Protein AF-A0A822E9H2-F1 (afdb_monomer)

Sequence (103 aa):
ICDKYGTDALRLFLITSPVVHGESLKFDEKGVQNILKDVFLPWYNALCLLIQSCDQLKIDKKINFIYDEKGLYSSMSLNINVMDTWIVSYTQTLIDFVKQEMD

Mean predicted aligned error: 5.86 Å

Foldseek 3Di:
DCVVQNPVLVVVLCVPDCVVVVDDDDDDVVSSVVSCVVPVVVVVVVVVVVVVVQVVCCVPVVDRDDDDPVVVVVCVVPDDDPVVVVVVVVVVVVVVVVVVVVD

Nearest PDB structures (foldseek):
  6t3z-assembly1_A  TM=4.654E-01  e=7.267E+00  human gammaherpesvirus 4

Radius of gyration: 19.29 Å; Cα contacts (8 Å, |Δi|>4): 44; chains: 1; bounding box: 49×22×50 Å

pLDDT: mean 90.05, std 9.6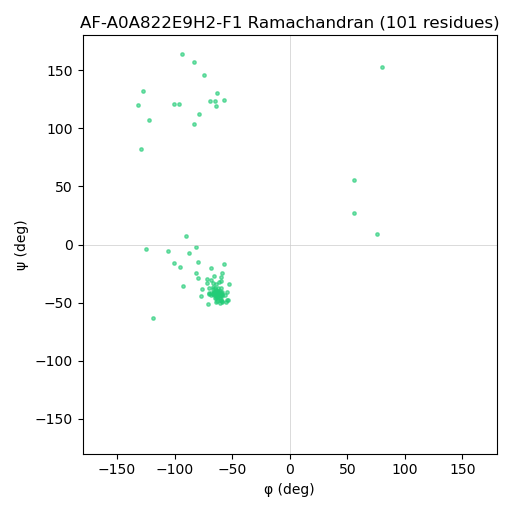, range [58.0, 97.75]

Secondary structure (DSSP, 8-state):
-HHHH-HHHHHHHHHTSGGGGTPPP---HHHHHHHIIIIIHHHHHHHHHHHHHHHHHHHHH-------HHHHHHHTTS---HHHHHHHHHHHHHHHHHHHHH-
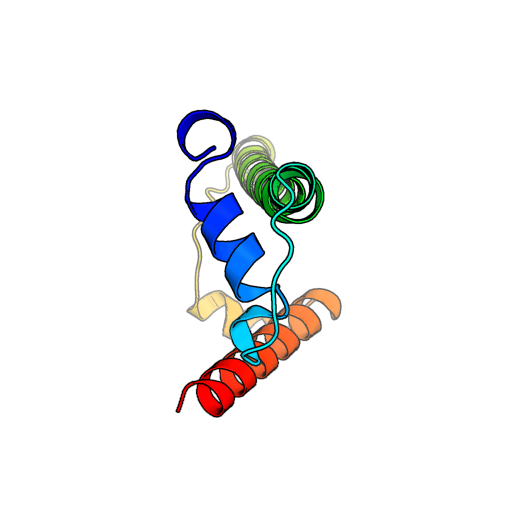
Structure (mmCIF, N/CA/C/O backbone):
data_AF-A0A822E9H2-F1
#
_entry.id   AF-A0A822E9H2-F1
#
loop_
_atom_site.group_PDB
_atom_site.id
_atom_site.type_symbol
_atom_site.label_atom_id
_atom_site.label_alt_id
_atom_site.label_comp_id
_atom_site.label_asym_id
_atom_site.label_entity_id
_atom_site.label_seq_id
_atom_site.pdbx_PDB_ins_code
_atom_site.Cartn_x
_atom_site.Cartn_y
_atom_site.Cartn_z
_atom_site.occupancy
_atom_site.B_iso_or_equiv
_atom_site.auth_seq_id
_atom_site.auth_comp_id
_atom_site.auth_asym_id
_atom_site.auth_atom_id
_atom_site.pdbx_PDB_model_num
ATOM 1 N N . ILE A 1 1 ? -23.913 -3.154 2.109 1.00 85.12 1 ILE A N 1
ATOM 2 C CA . ILE A 1 1 ? -22.537 -2.656 2.381 1.00 85.12 1 ILE A CA 1
ATOM 3 C C . ILE A 1 1 ? -21.530 -3.395 1.508 1.00 85.12 1 ILE A C 1
ATOM 5 O O . ILE A 1 1 ? -20.896 -2.737 0.695 1.00 85.12 1 ILE A O 1
ATOM 9 N N . CYS A 1 2 ? -21.453 -4.730 1.587 1.00 90.12 2 CYS A N 1
ATOM 10 C CA . CYS A 1 2 ? -20.561 -5.538 0.741 1.00 90.12 2 CYS A CA 1
ATOM 11 C C . CYS A 1 2 ? -20.750 -5.283 -0.762 1.00 90.12 2 CYS A C 1
ATOM 13 O O . CYS A 1 2 ? -19.776 -4.984 -1.436 1.00 90.12 2 CYS A O 1
ATOM 15 N N . ASP A 1 3 ? -21.986 -5.279 -1.267 1.00 92.94 3 ASP A N 1
ATOM 16 C CA . ASP A 1 3 ? -22.232 -5.048 -2.704 1.00 92.94 3 ASP A CA 1
ATOM 17 C C . ASP A 1 3 ? -21.902 -3.618 -3.160 1.00 92.94 3 ASP A C 1
ATOM 19 O O . ASP A 1 3 ? -21.700 -3.364 -4.341 1.00 92.94 3 ASP A O 1
ATOM 23 N N . LYS A 1 4 ? -21.853 -2.665 -2.221 1.00 92.62 4 LYS A N 1
ATOM 24 C CA . LYS A 1 4 ? -21.654 -1.237 -2.506 1.00 92.62 4 LYS A CA 1
ATOM 25 C C . LYS A 1 4 ? -20.184 -0.824 -2.448 1.00 92.62 4 LYS A C 1
ATOM 27 O O . LYS A 1 4 ? -19.770 0.043 -3.209 1.00 92.62 4 LYS A O 1
ATOM 32 N N . TYR A 1 5 ? -19.418 -1.413 -1.531 1.00 91.12 5 TYR A N 1
ATOM 33 C CA . TYR A 1 5 ? -18.038 -1.006 -1.241 1.00 91.12 5 TYR A CA 1
ATOM 34 C C . TYR A 1 5 ? -17.021 -2.147 -1.353 1.00 91.12 5 TYR A C 1
ATOM 36 O O . TYR A 1 5 ? -15.826 -1.918 -1.208 1.00 91.12 5 TYR A O 1
ATOM 44 N N . GLY A 1 6 ? -17.475 -3.373 -1.606 1.00 92.31 6 GLY A N 1
ATOM 45 C CA . GLY A 1 6 ? -16.647 -4.567 -1.525 1.00 92.31 6 GLY A CA 1
ATOM 46 C C . GLY A 1 6 ? -16.477 -5.059 -0.088 1.00 92.31 6 GLY A C 1
ATOM 47 O O . GLY A 1 6 ? -16.555 -4.309 0.888 1.00 92.31 6 GLY A O 1
ATOM 48 N N . THR A 1 7 ? -16.255 -6.362 0.054 1.00 95.06 7 THR A N 1
ATOM 49 C CA . THR A 1 7 ? -16.081 -6.986 1.370 1.00 95.06 7 THR A CA 1
ATOM 50 C C . THR A 1 7 ? -14.742 -6.614 2.012 1.00 95.06 7 THR A C 1
ATOM 52 O O . THR A 1 7 ? -14.670 -6.507 3.232 1.00 95.06 7 THR A O 1
ATOM 55 N N . ASP A 1 8 ? -13.699 -6.351 1.224 1.00 95.25 8 ASP A N 1
ATOM 56 C CA . ASP A 1 8 ? -12.367 -6.032 1.758 1.00 95.25 8 ASP A CA 1
ATOM 57 C C . ASP A 1 8 ? -12.293 -4.647 2.399 1.00 95.25 8 ASP A C 1
ATOM 59 O O . ASP A 1 8 ? -11.633 -4.489 3.423 1.00 95.25 8 ASP A O 1
ATOM 63 N N . ALA A 1 9 ? -13.050 -3.670 1.890 1.00 94.44 9 ALA A N 1
ATOM 64 C CA . ALA A 1 9 ? -13.189 -2.372 2.547 1.00 94.44 9 ALA A CA 1
ATOM 65 C C . ALA A 1 9 ? -13.802 -2.509 3.947 1.00 94.44 9 ALA A C 1
ATOM 67 O O . ALA A 1 9 ? -13.348 -1.872 4.895 1.00 94.44 9 ALA A O 1
ATOM 68 N N . LEU A 1 10 ? -14.802 -3.386 4.094 1.00 94.69 10 LEU A N 1
ATOM 69 C CA . LEU A 1 10 ? -15.406 -3.683 5.391 1.00 94.69 10 LEU A CA 1
ATOM 70 C C . LEU A 1 10 ? -14.432 -4.431 6.313 1.00 94.69 10 LEU A C 1
ATOM 72 O O . LEU A 1 10 ? -14.332 -4.086 7.487 1.00 94.69 10 LEU A O 1
ATOM 76 N N . ARG A 1 11 ? -13.703 -5.431 5.799 1.00 95.69 11 ARG A N 1
ATOM 77 C CA . ARG A 1 11 ? -12.696 -6.169 6.583 1.00 95.69 11 ARG A CA 1
ATOM 78 C C . ARG A 1 11 ? -11.616 -5.237 7.115 1.00 95.69 11 ARG A C 1
ATOM 80 O O . ARG A 1 11 ? -11.330 -5.263 8.307 1.00 95.69 11 ARG A O 1
ATOM 87 N N . LEU A 1 12 ? -11.062 -4.395 6.246 1.00 94.75 12 LEU A N 1
ATOM 88 C CA . LEU A 1 12 ? -10.001 -3.474 6.626 1.00 94.75 12 LEU A CA 1
ATOM 89 C C . LEU A 1 12 ? -10.510 -2.432 7.628 1.00 94.75 12 LEU A C 1
ATOM 91 O O . LEU A 1 12 ? -9.851 -2.213 8.638 1.00 94.75 12 LEU A O 1
ATOM 95 N N . PHE A 1 13 ? -11.721 -1.893 7.430 1.00 95.44 13 PHE A N 1
ATOM 96 C CA . PHE A 1 13 ? -12.363 -1.009 8.409 1.00 95.44 13 PHE A CA 1
ATOM 97 C C . PHE A 1 13 ? -12.423 -1.645 9.804 1.00 95.44 13 PHE A C 1
ATOM 99 O O . PHE A 1 13 ? -12.024 -1.014 10.780 1.00 95.44 13 PHE A O 1
ATOM 106 N N . LEU A 1 14 ? -12.867 -2.903 9.899 1.00 94.56 14 LEU A N 1
ATOM 107 C CA . LEU A 1 14 ? -12.985 -3.606 11.177 1.00 94.56 14 LEU A CA 1
ATOM 108 C C . LEU A 1 14 ? -11.622 -3.847 11.842 1.00 94.56 14 LEU A C 1
ATOM 110 O O . LEU A 1 14 ? -11.500 -3.599 13.040 1.00 94.56 14 LEU A O 1
ATOM 114 N N . ILE A 1 15 ? -10.600 -4.259 11.085 1.00 94.19 15 ILE A N 1
ATOM 115 C CA . ILE A 1 15 ? -9.244 -4.502 11.616 1.00 94.19 15 ILE A CA 1
ATOM 116 C C . ILE A 1 15 ? -8.585 -3.197 12.090 1.00 94.19 15 ILE A C 1
ATOM 118 O O . ILE A 1 15 ? -7.852 -3.188 13.071 1.00 94.19 15 ILE A O 1
ATOM 122 N N . THR A 1 16 ? -8.876 -2.069 11.443 1.00 91.38 16 THR A N 1
ATOM 123 C CA . THR A 1 16 ? -8.361 -0.756 11.875 1.00 91.38 16 THR A CA 1
ATOM 124 C C . THR A 1 16 ? -9.161 -0.120 13.015 1.00 91.38 16 THR A C 1
ATOM 126 O O . THR A 1 16 ? -8.840 0.982 13.456 1.00 91.38 16 THR A O 1
ATOM 129 N N . SER A 1 17 ? -10.233 -0.768 13.474 1.00 93.75 17 SER A N 1
ATOM 130 C CA . SER A 1 17 ? -11.153 -0.194 14.454 1.00 93.75 17 SER A CA 1
ATOM 131 C C . SER A 1 17 ? -10.803 -0.580 15.902 1.00 93.75 17 SER A C 1
ATOM 133 O O . SER A 1 17 ? -10.116 -1.580 16.130 1.00 93.75 17 SER A O 1
ATOM 135 N N . PRO A 1 18 ? -11.346 0.135 16.910 1.00 92.56 18 PRO A N 1
ATOM 136 C CA . PRO A 1 18 ? -11.176 -0.209 18.327 1.00 92.56 18 PRO A CA 1
ATOM 137 C C . PRO A 1 18 ? -11.650 -1.622 18.694 1.00 92.56 18 PRO A C 1
ATOM 139 O O . PRO A 1 18 ? -11.248 -2.156 19.725 1.00 92.56 18 PRO A O 1
ATOM 142 N N . VAL A 1 19 ? -12.463 -2.257 17.839 1.00 93.25 19 VAL A N 1
ATOM 143 C CA . VAL A 1 19 ? -12.982 -3.609 18.077 1.00 93.25 19 VAL A CA 1
ATOM 144 C C . VAL A 1 19 ? -11.867 -4.645 18.227 1.00 93.25 19 VAL A C 1
ATOM 146 O O . VAL A 1 19 ? -12.043 -5.628 18.940 1.00 93.25 19 VAL A O 1
ATOM 149 N N . VAL A 1 20 ? -10.704 -4.410 17.609 1.00 92.69 20 VAL A N 1
ATOM 150 C CA . VAL A 1 20 ? -9.530 -5.290 17.739 1.00 92.69 20 VAL A CA 1
ATOM 151 C C . VAL A 1 20 ? -8.972 -5.287 19.163 1.00 92.69 20 VAL A C 1
ATOM 153 O O . VAL A 1 20 ? -8.452 -6.298 19.620 1.00 92.69 20 VAL A O 1
ATOM 156 N N . HIS A 1 21 ? -9.165 -4.196 19.902 1.00 91.19 21 HIS A N 1
ATOM 157 C CA . HIS A 1 21 ? -8.761 -4.064 21.303 1.00 91.19 21 HIS A CA 1
ATOM 158 C C . HIS A 1 21 ? -9.870 -4.505 22.277 1.00 91.19 21 HIS A C 1
ATOM 160 O O . HIS A 1 21 ? -9.755 -4.308 23.484 1.00 91.19 21 HIS A O 1
ATOM 166 N N . GLY A 1 22 ? -10.967 -5.086 21.770 1.00 92.50 22 GLY A N 1
ATOM 167 C CA . GLY A 1 22 ? -12.133 -5.472 22.570 1.00 92.50 22 GLY A CA 1
ATOM 168 C C . GLY A 1 22 ? -13.022 -4.297 22.990 1.00 92.50 22 GLY A C 1
ATOM 169 O O . GLY A 1 22 ? -13.938 -4.473 23.795 1.00 92.50 22 GLY A O 1
ATOM 170 N N . GLU A 1 23 ? -12.780 -3.101 22.454 1.00 95.00 23 GLU A N 1
ATOM 171 C CA . GLU A 1 23 ? -13.579 -1.916 22.747 1.00 95.00 23 GLU A CA 1
ATOM 172 C C . GLU A 1 23 ? -14.853 -1.858 21.890 1.00 95.00 23 GLU A C 1
ATOM 174 O O . GLU A 1 23 ? -14.952 -2.438 20.806 1.00 95.00 23 GLU A O 1
ATOM 179 N N . SER A 1 24 ? -15.859 -1.126 22.375 1.00 92.62 24 SER A N 1
ATOM 180 C CA . SER A 1 24 ? -17.121 -0.966 21.652 1.00 92.62 24 SER A CA 1
ATOM 181 C C . SER A 1 24 ? -16.936 -0.126 20.387 1.00 92.62 24 SER A C 1
ATOM 183 O O . SER A 1 24 ? -16.517 1.031 20.443 1.00 92.62 24 SER A O 1
ATOM 185 N N . LEU A 1 25 ? -17.315 -0.691 19.240 1.00 93.31 25 LEU A N 1
ATOM 186 C CA . LEU A 1 25 ? -17.328 -0.004 17.954 1.00 93.31 25 LEU A CA 1
ATOM 187 C C . LEU A 1 25 ? -18.728 0.533 17.642 1.00 93.31 25 LEU A C 1
ATOM 189 O O . LEU A 1 25 ? -19.682 -0.227 17.469 1.00 93.31 25 LEU A O 1
ATOM 193 N N . LYS A 1 26 ? -18.838 1.850 17.455 1.00 92.19 26 LYS A N 1
ATOM 194 C CA . LYS A 1 26 ? -19.998 2.449 16.785 1.00 92.19 26 LYS A CA 1
ATOM 195 C C . LYS A 1 26 ? -19.786 2.373 15.279 1.00 92.19 26 LYS A C 1
ATOM 197 O O . LYS A 1 26 ? -18.992 3.127 14.726 1.00 92.19 26 LYS A O 1
ATOM 202 N N . PHE A 1 27 ? -20.475 1.440 14.634 1.00 93.06 27 PHE A N 1
ATOM 203 C CA . PHE A 1 27 ? -20.355 1.237 13.195 1.00 93.06 27 PHE A CA 1
ATOM 204 C C . PHE A 1 27 ? -20.817 2.473 12.405 1.00 93.06 27 PHE A C 1
ATOM 206 O O . PHE A 1 27 ? -21.922 2.970 12.625 1.00 93.06 27 PHE A O 1
ATOM 213 N N . ASP A 1 28 ? -19.994 2.925 11.455 1.00 91.25 28 ASP A N 1
ATOM 214 C CA . ASP A 1 28 ? -20.312 4.009 10.523 1.00 91.25 28 ASP A CA 1
ATOM 215 C C . ASP A 1 28 ? -19.968 3.590 9.086 1.00 91.25 28 ASP A C 1
ATOM 217 O O . ASP A 1 28 ? -18.813 3.316 8.753 1.00 91.25 28 ASP A O 1
ATOM 221 N N . GLU A 1 29 ? -20.975 3.577 8.210 1.00 93.69 29 GLU A N 1
ATOM 222 C CA . GLU A 1 29 ? -20.812 3.264 6.786 1.00 93.69 29 GLU A CA 1
ATOM 223 C C . GLU A 1 29 ? -19.857 4.247 6.088 1.00 93.69 29 GLU A C 1
ATOM 225 O O . GLU A 1 29 ? -19.124 3.853 5.177 1.00 93.69 29 GLU A O 1
ATOM 230 N N . LYS A 1 30 ? -19.805 5.511 6.532 1.00 94.06 30 LYS A N 1
ATOM 231 C CA . LYS A 1 30 ? -18.860 6.494 5.979 1.00 94.06 30 LYS A CA 1
ATOM 232 C C . LYS A 1 30 ? -17.413 6.103 6.257 1.00 94.06 30 LYS A C 1
ATOM 234 O O . LYS A 1 30 ? -16.564 6.326 5.400 1.00 94.06 30 LYS A O 1
ATOM 239 N N . GLY A 1 31 ? -17.141 5.471 7.399 1.00 92.62 31 GLY A N 1
ATOM 240 C CA . GLY A 1 31 ? -15.821 4.929 7.716 1.00 92.62 31 GLY A CA 1
ATOM 241 C C . GLY A 1 31 ? -15.374 3.888 6.689 1.00 92.62 31 GLY A C 1
ATOM 242 O O . GLY A 1 31 ? -14.262 3.965 6.175 1.00 92.62 31 GLY A O 1
ATOM 243 N N . VAL A 1 32 ? -16.278 2.988 6.289 1.00 94.38 32 VAL A N 1
ATOM 244 C CA . VAL A 1 32 ? -16.017 1.994 5.231 1.00 94.38 32 VAL A CA 1
ATOM 245 C C . VAL A 1 32 ? -15.773 2.666 3.875 1.00 94.38 32 VAL A C 1
ATOM 247 O O . VAL A 1 32 ? -14.884 2.262 3.127 1.00 94.38 32 VAL A O 1
ATOM 250 N N . GLN A 1 33 ? -16.520 3.726 3.551 1.00 95.19 33 GLN A N 1
ATOM 251 C CA . GLN A 1 33 ? -16.285 4.499 2.329 1.00 95.19 33 GLN A CA 1
ATOM 252 C C . GLN A 1 33 ? -14.920 5.209 2.340 1.00 95.19 33 GLN A C 1
ATOM 254 O O . GLN A 1 33 ? -14.277 5.301 1.293 1.00 95.19 33 GLN A O 1
ATOM 259 N N . ASN A 1 34 ? -14.480 5.719 3.489 1.00 95.12 34 ASN A N 1
ATOM 260 C CA . ASN A 1 34 ? -13.189 6.396 3.609 1.00 95.12 34 ASN A CA 1
ATOM 261 C C . ASN A 1 34 ? -12.031 5.424 3.385 1.00 95.12 34 ASN A C 1
ATOM 263 O O . ASN A 1 34 ? -11.113 5.756 2.650 1.00 95.12 34 ASN A O 1
ATOM 267 N N . ILE A 1 35 ? -12.132 4.185 3.874 1.00 95.19 35 ILE A N 1
ATOM 268 C CA . ILE A 1 35 ? -11.141 3.139 3.580 1.00 95.19 35 ILE A CA 1
ATOM 269 C C . ILE A 1 35 ? -10.935 2.954 2.068 1.00 95.19 35 ILE A C 1
ATOM 271 O O . ILE A 1 35 ? -9.801 2.839 1.601 1.00 95.19 35 ILE A O 1
ATOM 275 N N . LEU A 1 36 ? -12.006 2.981 1.269 1.00 93.38 36 LEU A N 1
ATOM 276 C CA . LEU A 1 36 ? -11.861 2.930 -0.188 1.00 93.38 36 LEU A CA 1
ATOM 277 C C . LEU A 1 36 ? -11.102 4.134 -0.742 1.00 93.38 36 LEU A C 1
ATOM 279 O O . LEU A 1 36 ? -10.234 3.971 -1.597 1.00 93.38 36 LEU A O 1
ATOM 283 N N . LYS A 1 37 ? -11.446 5.335 -0.277 1.00 94.69 37 LYS A N 1
ATOM 284 C CA . LYS A 1 37 ? -10.862 6.579 -0.785 1.00 94.69 37 LYS A CA 1
ATOM 285 C C . LYS A 1 37 ? -9.403 6.752 -0.388 1.00 94.69 37 LYS A C 1
ATOM 287 O O . LYS A 1 37 ? -8.610 7.170 -1.222 1.00 94.69 37 LYS A O 1
ATOM 292 N N . ASP A 1 38 ? -9.074 6.418 0.850 1.00 95.38 38 ASP A N 1
ATOM 293 C CA . ASP A 1 38 ? -7.798 6.766 1.468 1.00 95.38 38 ASP A CA 1
ATOM 294 C C . ASP A 1 38 ? -6.769 5.635 1.350 1.00 95.38 3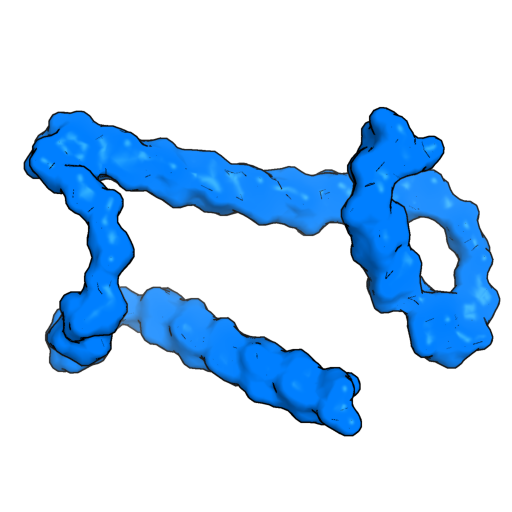8 ASP A C 1
ATOM 296 O O . ASP A 1 38 ? -5.571 5.886 1.454 1.00 95.38 38 ASP A O 1
ATOM 300 N N . VAL A 1 39 ? -7.214 4.397 1.094 1.00 95.50 39 VAL A N 1
ATOM 301 C CA . VAL A 1 39 ? -6.330 3.225 0.971 1.00 95.50 39 VAL A CA 1
ATOM 302 C C . VAL A 1 39 ? -6.427 2.595 -0.414 1.00 95.50 39 VAL A C 1
ATOM 304 O O . VAL A 1 39 ? -5.454 2.595 -1.169 1.00 95.50 39 VAL A O 1
ATOM 307 N N . PHE A 1 40 ? -7.606 2.089 -0.789 1.00 95.19 40 PHE A N 1
ATOM 308 C CA . PHE A 1 40 ? -7.745 1.300 -2.018 1.00 95.19 40 PHE A CA 1
ATOM 309 C C . PHE A 1 40 ? -7.519 2.122 -3.290 1.00 95.19 40 PHE A C 1
ATOM 311 O O . PHE A 1 40 ? -6.847 1.645 -4.203 1.00 95.19 40 PHE A O 1
ATOM 318 N N . LEU A 1 41 ? -8.047 3.349 -3.367 1.00 95.88 41 LEU A N 1
ATOM 319 C CA . LEU A 1 41 ? -7.842 4.213 -4.533 1.00 95.88 41 LEU A CA 1
ATOM 320 C C . LEU A 1 41 ? -6.356 4.571 -4.733 1.00 95.88 41 LEU A C 1
ATOM 322 O O . LEU A 1 41 ? -5.868 4.382 -5.849 1.00 95.88 41 LEU A O 1
ATOM 326 N N . PRO A 1 42 ? -5.598 5.018 -3.711 1.00 97.75 42 PRO A N 1
ATOM 327 C CA . PRO A 1 42 ? -4.154 5.215 -3.838 1.00 97.75 42 PRO A CA 1
ATOM 328 C C . PRO A 1 42 ? -3.395 3.964 -4.286 1.00 97.75 42 PRO A C 1
ATOM 330 O O . PRO A 1 42 ? -2.550 4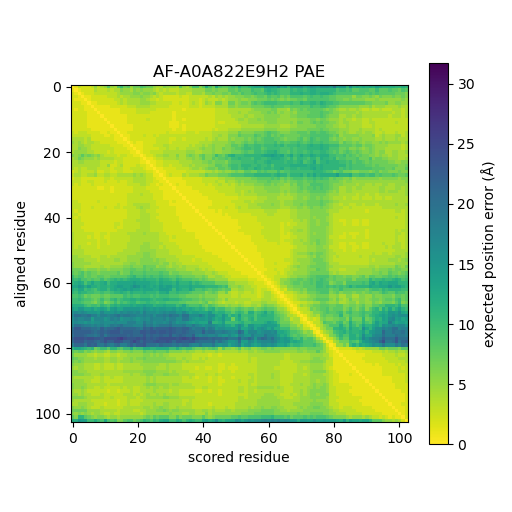.057 -5.177 1.00 97.75 42 PRO A O 1
ATOM 333 N N . TRP A 1 43 ? -3.715 2.791 -3.729 1.00 96.56 43 TRP A N 1
ATOM 334 C CA . TRP A 1 43 ? -3.073 1.532 -4.123 1.00 96.56 43 TRP A CA 1
ATOM 335 C C . TRP A 1 43 ? -3.362 1.165 -5.577 1.00 96.56 43 TRP A C 1
ATOM 337 O O . TRP A 1 43 ? -2.450 0.809 -6.323 1.00 96.56 43 TRP A O 1
ATOM 347 N N . TYR A 1 44 ? -4.617 1.307 -6.004 1.00 97.00 44 TYR A N 1
ATOM 348 C CA . TYR A 1 44 ? -5.003 1.065 -7.388 1.00 97.00 44 TYR A CA 1
ATOM 349 C C . TYR A 1 44 ? -4.303 2.034 -8.347 1.00 97.00 44 TYR A C 1
ATOM 351 O O . TYR A 1 44 ? -3.784 1.618 -9.381 1.00 97.00 44 TYR A O 1
ATOM 359 N N . ASN A 1 45 ? -4.214 3.314 -7.979 1.00 97.38 45 ASN A N 1
ATOM 360 C CA . ASN A 1 45 ? -3.507 4.315 -8.773 1.00 97.38 45 ASN A CA 1
ATOM 361 C C . ASN A 1 45 ? -2.011 3.989 -8.911 1.00 97.38 45 ASN A C 1
ATOM 363 O O . ASN A 1 45 ? -1.468 4.117 -10.007 1.00 97.38 45 ASN A O 1
ATOM 367 N N . ALA A 1 46 ? -1.356 3.523 -7.842 1.00 97.56 46 ALA A N 1
ATOM 368 C CA . ALA A 1 46 ? 0.043 3.095 -7.888 1.00 97.56 46 ALA A CA 1
ATOM 369 C C . ALA A 1 46 ? 0.251 1.887 -8.821 1.00 97.56 46 ALA A C 1
ATOM 371 O O . ALA A 1 46 ? 1.195 1.872 -9.613 1.00 97.56 46 ALA A O 1
ATOM 372 N N . LEU A 1 47 ? -0.660 0.907 -8.788 1.00 97.31 47 LEU A N 1
ATOM 373 C CA . LEU A 1 47 ? -0.630 -0.240 -9.701 1.00 97.31 47 LEU A CA 1
ATOM 374 C C . LEU A 1 47 ? -0.821 0.190 -11.163 1.00 97.31 47 LEU A C 1
ATOM 376 O O . LEU A 1 47 ? -0.070 -0.241 -12.038 1.00 97.31 47 LEU A O 1
ATOM 380 N N . CYS A 1 48 ? -1.799 1.056 -11.434 1.00 97.50 48 CYS A N 1
ATOM 381 C CA . CYS A 1 48 ? -2.032 1.598 -12.772 1.00 97.50 48 CYS A CA 1
ATOM 382 C C . CYS A 1 48 ? -0.805 2.350 -13.299 1.00 97.50 48 CYS A C 1
ATOM 384 O O . CYS A 1 48 ? -0.423 2.147 -14.451 1.00 97.50 48 CYS A O 1
ATOM 386 N N . LEU A 1 49 ? -0.157 3.161 -12.456 1.00 97.38 49 LEU A N 1
ATOM 387 C CA . LEU A 1 49 ? 1.074 3.867 -12.812 1.00 97.38 49 LEU A CA 1
ATOM 388 C C . LEU A 1 49 ? 2.200 2.894 -13.185 1.00 97.38 49 LEU A C 1
ATOM 390 O O . LEU A 1 49 ? 2.888 3.111 -14.184 1.00 97.38 49 LEU A O 1
ATOM 394 N N . LEU A 1 50 ? 2.374 1.811 -12.421 1.00 95.31 50 LEU A N 1
ATOM 395 C CA . LEU A 1 50 ? 3.368 0.779 -12.723 1.00 95.31 50 LEU A CA 1
ATOM 396 C C . LEU A 1 50 ? 3.104 0.135 -14.090 1.00 95.31 50 LEU A C 1
ATOM 398 O O . LEU A 1 50 ? 4.006 0.074 -14.923 1.00 95.31 50 LEU A O 1
ATOM 402 N N . ILE A 1 51 ? 1.866 -0.299 -14.341 1.00 95.38 51 ILE A N 1
ATOM 403 C CA . ILE A 1 51 ? 1.477 -0.942 -15.605 1.00 95.38 51 ILE A CA 1
ATOM 404 C C . ILE A 1 51 ? 1.721 0.003 -16.785 1.00 95.38 51 ILE A C 1
ATOM 406 O O . ILE A 1 51 ? 2.367 -0.380 -17.760 1.00 95.38 51 ILE A O 1
ATOM 410 N N . GLN A 1 52 ? 1.275 1.257 -16.670 1.00 96.25 52 GLN A N 1
ATOM 411 C CA . GLN A 1 52 ? 1.483 2.277 -17.699 1.00 96.25 52 GLN A CA 1
ATOM 412 C C . GLN A 1 52 ? 2.970 2.522 -17.969 1.00 96.25 52 GLN A C 1
ATOM 414 O O . GLN A 1 52 ? 3.373 2.613 -19.126 1.00 96.25 52 GLN A O 1
ATOM 419 N N . SER A 1 53 ? 3.796 2.573 -16.922 1.00 93.94 53 SER A N 1
ATOM 420 C CA . SER A 1 53 ? 5.247 2.745 -17.056 1.00 93.94 53 SER A CA 1
ATOM 421 C C . SER A 1 53 ? 5.890 1.555 -17.777 1.00 93.94 53 SER A C 1
ATOM 423 O O . SER A 1 53 ? 6.741 1.735 -18.650 1.00 93.94 53 SER A O 1
ATOM 425 N N . CYS A 1 54 ? 5.461 0.328 -17.468 1.00 93.31 54 CYS A N 1
ATOM 426 C CA . CYS A 1 54 ? 5.914 -0.870 -18.173 1.00 93.31 54 CYS A CA 1
ATOM 427 C C . CYS A 1 54 ? 5.510 -0.854 -19.653 1.00 93.31 54 CYS A C 1
ATOM 429 O O . CYS A 1 54 ? 6.314 -1.227 -20.508 1.00 93.31 54 CYS A O 1
ATOM 431 N N . ASP A 1 55 ? 4.293 -0.421 -19.976 1.00 93.81 55 ASP A N 1
ATOM 432 C CA . ASP A 1 55 ? 3.833 -0.344 -21.363 1.00 93.81 55 ASP A CA 1
ATOM 433 C C . ASP A 1 55 ? 4.546 0.766 -22.1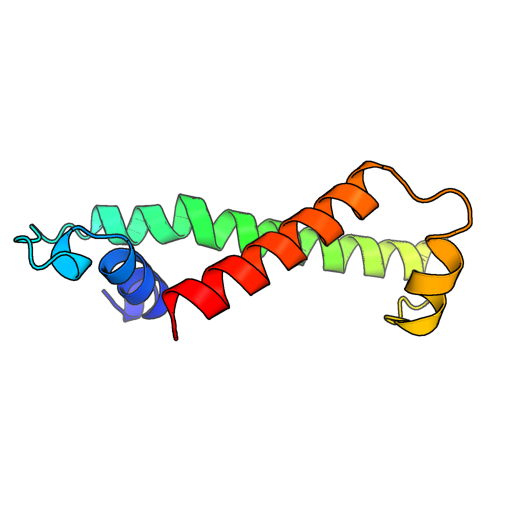47 1.00 93.81 55 ASP A C 1
ATOM 435 O O . ASP A 1 55 ? 4.937 0.550 -23.295 1.00 93.81 55 ASP A O 1
ATOM 439 N N . GLN A 1 56 ? 4.828 1.907 -21.514 1.00 93.75 56 GLN A N 1
ATOM 440 C CA . GLN A 1 56 ? 5.672 2.956 -22.095 1.00 93.75 56 GLN A CA 1
ATOM 441 C C . GLN A 1 56 ? 7.087 2.448 -22.398 1.00 93.75 56 GLN A C 1
ATOM 443 O O . GLN A 1 56 ? 7.600 2.675 -23.493 1.00 93.75 56 GLN A O 1
ATOM 448 N N . LEU A 1 57 ? 7.702 1.679 -21.491 1.00 93.38 57 LEU A N 1
ATOM 449 C CA . LEU A 1 57 ? 9.016 1.069 -21.733 1.00 93.38 57 LEU A CA 1
ATOM 450 C C . LEU A 1 57 ? 9.024 0.133 -22.953 1.00 93.38 57 LEU A C 1
ATOM 452 O O . LEU A 1 57 ? 10.003 0.120 -23.710 1.00 93.38 57 LEU A O 1
ATOM 456 N N . LYS A 1 58 ? 7.938 -0.617 -23.174 1.00 92.56 58 LYS A N 1
ATOM 457 C CA . LYS A 1 58 ? 7.786 -1.469 -24.363 1.00 92.56 58 LYS A CA 1
ATOM 458 C C . LYS A 1 58 ? 7.691 -0.648 -25.642 1.00 92.56 58 LYS A C 1
ATOM 460 O O . LYS A 1 58 ? 8.275 -1.039 -26.647 1.00 92.56 58 LYS A O 1
ATOM 465 N N . ILE A 1 59 ? 6.969 0.468 -25.622 1.00 92.19 59 ILE A N 1
ATOM 466 C CA . ILE A 1 59 ? 6.786 1.316 -26.806 1.00 92.19 59 ILE A CA 1
ATOM 467 C C . ILE A 1 59 ? 8.090 2.047 -27.145 1.00 92.19 59 ILE A C 1
ATOM 469 O O . ILE A 1 59 ? 8.577 1.941 -28.271 1.00 92.19 59 ILE A O 1
ATOM 473 N N . ASP A 1 60 ? 8.689 2.722 -26.165 1.00 92.69 60 ASP A N 1
ATOM 474 C CA . ASP A 1 60 ? 9.814 3.633 -26.396 1.00 92.69 60 ASP A CA 1
ATOM 475 C C . ASP A 1 60 ? 11.133 2.890 -26.611 1.00 92.69 60 ASP A C 1
ATOM 477 O O . ASP A 1 60 ? 11.915 3.222 -27.502 1.00 92.69 60 ASP A O 1
ATOM 481 N N . LYS A 1 61 ? 11.397 1.870 -25.786 1.00 89.38 61 LYS A N 1
ATOM 482 C CA . LYS A 1 61 ? 12.680 1.152 -25.781 1.00 89.38 61 LYS A CA 1
ATOM 483 C C . LYS A 1 61 ? 12.595 -0.237 -26.409 1.00 89.38 61 LYS A C 1
ATOM 485 O O . LYS A 1 61 ? 13.631 -0.879 -26.560 1.00 89.38 61 LYS A O 1
ATOM 490 N N . LYS A 1 62 ? 11.395 -0.712 -26.781 1.00 89.81 62 LYS A N 1
ATOM 491 C CA . LYS A 1 62 ? 11.147 -2.098 -27.237 1.00 89.81 62 LYS A CA 1
ATOM 492 C C . LYS A 1 62 ? 11.600 -3.153 -26.224 1.00 89.81 62 LYS A C 1
ATOM 494 O O . LYS A 1 62 ? 11.938 -4.274 -26.598 1.00 89.81 62 LYS A O 1
ATOM 499 N N . ILE A 1 63 ? 11.606 -2.791 -24.940 1.00 89.38 63 ILE A N 1
ATOM 500 C CA . ILE A 1 63 ? 11.986 -3.681 -23.844 1.00 89.38 63 ILE A CA 1
ATOM 501 C C . ILE A 1 63 ? 10.713 -4.203 -23.190 1.00 89.38 63 ILE A C 1
ATOM 503 O O . ILE A 1 63 ? 9.921 -3.434 -22.650 1.00 89.38 63 ILE A O 1
ATOM 507 N N . ASN A 1 64 ? 10.547 -5.523 -23.185 1.00 88.00 64 ASN A N 1
ATOM 508 C CA . ASN A 1 64 ? 9.545 -6.162 -22.345 1.00 88.00 64 ASN A CA 1
ATOM 509 C C . ASN A 1 64 ? 10.080 -6.241 -20.917 1.00 88.00 64 ASN A C 1
ATOM 511 O O . ASN A 1 64 ? 11.033 -6.970 -20.653 1.00 88.00 64 ASN A O 1
ATOM 515 N N . PHE A 1 65 ? 9.466 -5.481 -20.010 1.00 87.06 65 PHE A N 1
ATOM 516 C CA . PHE A 1 65 ? 9.785 -5.567 -18.591 1.00 87.06 65 PHE A CA 1
ATOM 517 C C . PHE A 1 65 ? 9.420 -6.959 -18.063 1.00 87.06 65 PHE A C 1
ATOM 519 O O . PHE A 1 65 ? 8.260 -7.371 -18.120 1.00 87.06 65 PHE A O 1
ATOM 526 N N . ILE A 1 66 ? 10.424 -7.670 -17.561 1.00 87.62 66 ILE A N 1
ATOM 527 C CA . ILE A 1 66 ? 10.293 -8.944 -16.860 1.00 87.62 66 ILE A CA 1
ATOM 528 C C . ILE A 1 66 ? 11.030 -8.762 -15.541 1.00 87.62 66 ILE A C 1
ATOM 530 O O . ILE A 1 66 ? 12.148 -8.247 -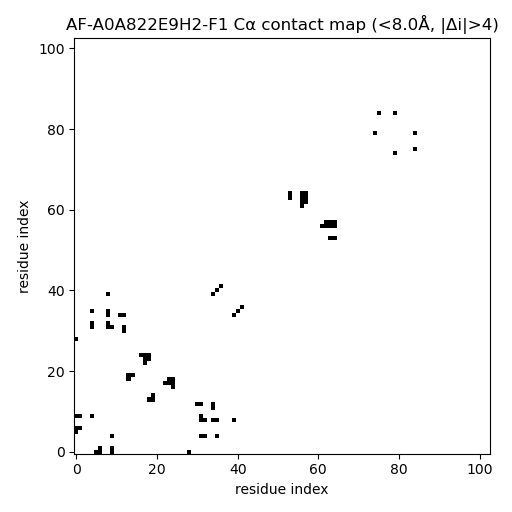15.525 1.00 87.62 66 ILE A O 1
ATOM 534 N N . TYR A 1 67 ? 10.393 -9.155 -14.444 1.00 86.12 67 TYR A N 1
ATOM 535 C CA . TYR A 1 67 ? 11.028 -9.113 -13.137 1.00 86.12 67 TYR A CA 1
ATOM 536 C C . TYR A 1 67 ? 12.209 -10.092 -13.099 1.00 86.12 67 TYR A C 1
ATOM 538 O O . TYR A 1 67 ? 12.035 -11.282 -13.361 1.00 86.12 67 TYR A O 1
ATOM 546 N N . ASP A 1 68 ? 13.396 -9.582 -12.775 1.00 85.12 68 ASP A N 1
ATOM 547 C CA . ASP A 1 68 ? 14.613 -10.373 -12.602 1.00 85.12 68 ASP A CA 1
ATOM 548 C C . ASP A 1 68 ? 15.176 -10.166 -11.194 1.00 85.12 68 ASP A C 1
ATOM 550 O O . ASP A 1 68 ? 15.743 -9.123 -10.863 1.00 85.12 68 ASP A O 1
ATOM 554 N N . GLU A 1 69 ? 15.026 -11.195 -10.366 1.00 77.38 69 GLU A N 1
ATOM 555 C CA . GLU A 1 69 ? 15.506 -11.215 -8.988 1.00 77.38 69 GLU A CA 1
ATOM 556 C C . GLU A 1 69 ? 17.044 -11.195 -8.910 1.00 77.38 69 GLU A C 1
ATOM 558 O O . GLU A 1 69 ? 17.622 -10.534 -8.048 1.00 77.38 69 GLU A O 1
ATOM 563 N N . LYS A 1 70 ? 17.741 -11.863 -9.840 1.00 74.19 70 LYS A N 1
ATOM 564 C CA . LYS A 1 70 ? 19.214 -11.955 -9.822 1.00 74.19 70 LYS A CA 1
ATOM 565 C C . LYS A 1 70 ? 19.861 -10.654 -10.287 1.00 74.19 70 LYS A C 1
ATOM 567 O O . LYS A 1 70 ? 20.876 -10.233 -9.720 1.00 74.19 70 LYS A O 1
ATOM 572 N N . GLY A 1 71 ? 19.260 -10.011 -11.286 1.00 69.81 71 GLY A N 1
ATOM 573 C CA . GLY A 1 71 ? 19.638 -8.684 -11.765 1.00 69.81 71 GLY A CA 1
ATOM 574 C C . GLY A 1 71 ? 19.492 -7.599 -10.696 1.00 69.81 71 GLY A C 1
ATOM 575 O O . GLY A 1 71 ? 20.309 -6.684 -10.646 1.00 69.81 71 GLY A O 1
ATOM 576 N N . LEU A 1 72 ? 18.513 -7.729 -9.793 1.00 69.06 72 LEU A N 1
ATOM 577 C CA . LEU A 1 72 ? 18.283 -6.782 -8.697 1.00 69.06 72 LEU A CA 1
ATOM 578 C C . LEU A 1 72 ? 19.452 -6.750 -7.698 1.00 69.06 72 LEU A C 1
ATOM 580 O O . LEU A 1 72 ? 19.975 -5.687 -7.380 1.00 69.06 72 LEU A O 1
ATOM 584 N N . TYR A 1 73 ? 19.909 -7.912 -7.222 1.00 65.38 73 TYR A N 1
ATOM 585 C CA . TYR A 1 73 ? 21.013 -7.975 -6.254 1.00 65.38 73 TYR A CA 1
ATOM 586 C C . TYR A 1 73 ? 22.359 -7.552 -6.852 1.00 65.38 73 TYR A C 1
ATOM 588 O O . TYR A 1 73 ? 23.211 -7.009 -6.149 1.00 65.38 73 TYR A O 1
ATOM 596 N N . SER A 1 74 ? 22.549 -7.793 -8.150 1.00 61.22 74 SER A N 1
ATOM 597 C CA . SER A 1 74 ? 23.765 -7.414 -8.873 1.00 61.22 74 SER A CA 1
ATOM 598 C C . SER A 1 74 ? 23.774 -5.947 -9.316 1.00 61.22 74 SER A C 1
ATOM 600 O O . SER A 1 74 ? 24.850 -5.369 -9.445 1.00 61.22 74 SER A O 1
ATOM 602 N N . SER A 1 75 ? 22.610 -5.311 -9.482 1.00 60.62 75 SER A N 1
ATOM 603 C CA . SER A 1 75 ? 22.512 -3.860 -9.666 1.00 60.62 75 SER A CA 1
ATOM 604 C C . SER A 1 75 ? 22.624 -3.096 -8.343 1.00 60.62 75 SER A C 1
ATOM 606 O O . SER A 1 75 ? 23.178 -2.001 -8.341 1.00 60.62 75 SER A O 1
ATOM 608 N N . MET A 1 76 ? 22.220 -3.684 -7.207 1.00 58.81 76 MET A N 1
ATOM 609 C CA . MET A 1 76 ? 22.306 -3.062 -5.869 1.00 58.81 76 MET A CA 1
ATOM 610 C C . MET A 1 76 ? 23.721 -2.672 -5.440 1.00 58.81 76 MET A C 1
ATOM 612 O O . MET A 1 76 ? 23.899 -1.739 -4.659 1.00 58.81 76 MET A O 1
ATOM 616 N N . SER A 1 77 ? 24.735 -3.332 -5.994 1.00 59.88 77 SER A N 1
ATOM 617 C CA . SER A 1 77 ? 26.152 -3.026 -5.790 1.00 59.88 77 SER A CA 1
ATOM 618 C C . SER A 1 77 ? 26.716 -1.976 -6.763 1.00 59.88 77 SER A C 1
ATOM 620 O O . SER A 1 77 ? 27.844 -1.522 -6.575 1.00 59.88 77 SER A O 1
ATOM 622 N N . LEU A 1 78 ? 25.949 -1.547 -7.774 1.00 58.00 78 LEU A N 1
ATOM 623 C CA . LEU A 1 78 ? 26.369 -0.632 -8.840 1.00 58.00 78 LEU A CA 1
ATOM 624 C C . LEU A 1 78 ? 25.366 0.531 -8.990 1.00 58.00 78 LEU A C 1
ATOM 626 O O . LEU A 1 78 ? 24.521 0.525 -9.878 1.00 58.00 78 LEU A O 1
ATOM 630 N N . ASN A 1 79 ? 25.495 1.566 -8.148 1.00 61.66 79 ASN A N 1
ATOM 631 C CA . ASN A 1 79 ? 24.760 2.843 -8.259 1.00 61.66 79 ASN A CA 1
ATOM 632 C C . ASN A 1 79 ? 23.218 2.726 -8.284 1.00 61.66 79 ASN A C 1
ATOM 634 O O . ASN A 1 79 ? 22.562 3.258 -9.182 1.00 61.66 79 ASN A O 1
ATOM 638 N N . ILE A 1 80 ? 22.618 2.086 -7.275 1.00 71.75 80 ILE A N 1
ATOM 639 C CA . ILE A 1 80 ? 21.160 2.137 -7.090 1.00 71.75 80 ILE A CA 1
ATOM 640 C C . ILE A 1 80 ? 20.699 3.489 -6.535 1.00 71.75 80 ILE A C 1
ATOM 642 O O . ILE A 1 80 ? 21.370 4.130 -5.724 1.00 71.75 80 ILE A O 1
ATOM 646 N N . ASN A 1 81 ? 19.510 3.904 -6.975 1.00 86.00 81 ASN A N 1
ATOM 647 C CA . ASN A 1 81 ? 18.776 5.028 -6.419 1.00 86.00 81 ASN A CA 1
ATOM 648 C C . ASN A 1 81 ? 18.536 4.819 -4.913 1.00 86.00 81 ASN A C 1
ATOM 650 O O . ASN A 1 81 ? 17.928 3.835 -4.501 1.00 86.00 81 ASN A O 1
ATOM 654 N N . VAL A 1 82 ? 18.968 5.778 -4.090 1.00 90.00 82 VAL A N 1
ATOM 655 C CA . VAL A 1 82 ? 18.812 5.741 -2.625 1.00 90.00 82 VAL A CA 1
ATOM 656 C C . VAL A 1 82 ? 17.359 5.487 -2.201 1.00 90.00 82 VAL A C 1
ATOM 658 O O . VAL A 1 82 ? 17.130 4.79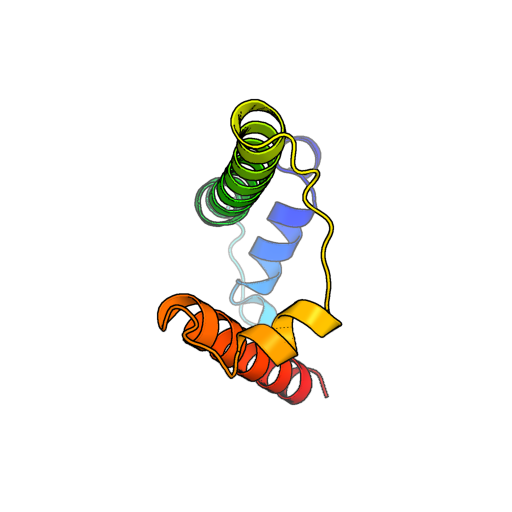7 -1.208 1.00 90.00 82 VAL A O 1
ATOM 661 N N . MET A 1 83 ? 16.383 5.994 -2.961 1.00 90.50 83 MET A N 1
ATOM 662 C CA . MET A 1 83 ? 14.960 5.775 -2.699 1.00 90.50 83 MET A CA 1
ATOM 663 C C . MET A 1 83 ? 14.572 4.300 -2.829 1.00 90.50 83 MET A C 1
ATOM 665 O O . MET A 1 83 ? 13.857 3.788 -1.973 1.00 90.50 83 MET A O 1
ATOM 669 N N . ASP A 1 84 ? 15.076 3.601 -3.845 1.00 88.00 84 ASP A N 1
ATOM 670 C CA . ASP A 1 84 ? 14.753 2.190 -4.076 1.00 88.00 84 ASP A CA 1
ATOM 671 C C . ASP A 1 84 ? 15.356 1.314 -2.971 1.00 88.00 84 ASP A C 1
ATOM 673 O O . ASP A 1 84 ? 14.670 0.457 -2.411 1.00 88.00 84 ASP A O 1
ATOM 677 N N . THR A 1 85 ? 16.603 1.596 -2.568 1.00 87.88 85 THR A N 1
ATOM 678 C CA . THR A 1 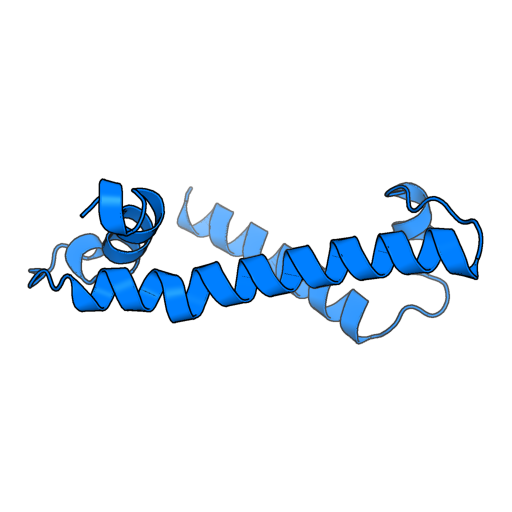85 ? 17.235 0.941 -1.410 1.00 87.88 85 THR A CA 1
ATOM 679 C C . THR A 1 85 ? 16.426 1.169 -0.135 1.00 87.88 85 THR A C 1
ATOM 681 O O . THR A 1 85 ? 16.208 0.235 0.641 1.00 87.88 85 THR A O 1
ATOM 684 N N . TRP A 1 86 ? 15.961 2.402 0.087 1.00 90.94 86 TRP A N 1
ATOM 685 C CA . TRP A 1 86 ? 15.152 2.728 1.256 1.00 90.94 86 TRP A CA 1
ATOM 686 C C . TRP A 1 86 ? 13.808 1.990 1.240 1.00 90.94 86 TRP A C 1
ATOM 688 O O . TRP A 1 86 ? 13.469 1.364 2.245 1.00 90.94 86 TRP A O 1
ATOM 698 N N . ILE A 1 87 ? 13.093 1.969 0.108 1.00 92.12 87 ILE A N 1
ATOM 699 C CA . ILE A 1 87 ? 11.829 1.228 -0.045 1.00 92.12 87 ILE A CA 1
ATOM 700 C C . ILE A 1 87 ? 12.035 -0.249 0.305 1.00 92.12 87 ILE A C 1
ATOM 702 O O . ILE A 1 87 ? 11.298 -0.783 1.131 1.00 92.12 87 ILE A O 1
ATOM 706 N N . VAL A 1 88 ? 13.067 -0.897 -0.251 1.00 90.12 88 VAL A N 1
ATOM 707 C CA . VAL A 1 88 ? 13.363 -2.311 0.038 1.00 90.12 88 VAL A CA 1
ATOM 708 C C . VAL A 1 88 ? 13.660 -2.519 1.525 1.00 90.12 88 VAL A C 1
ATOM 710 O O . VAL A 1 88 ? 13.085 -3.415 2.145 1.00 90.12 88 VAL A O 1
ATOM 713 N N . SER A 1 89 ? 14.496 -1.669 2.132 1.00 92.12 89 SER A N 1
ATOM 714 C CA . SER A 1 89 ? 14.795 -1.771 3.567 1.00 92.12 89 SER A CA 1
ATOM 715 C C . SER A 1 89 ? 13.539 -1.639 4.434 1.00 92.12 89 SER A C 1
ATOM 717 O O . SER A 1 89 ? 13.324 -2.453 5.329 1.00 92.12 89 SER A O 1
ATOM 719 N N . TYR A 1 90 ? 12.662 -0.685 4.106 1.00 95.69 90 TYR A N 1
ATOM 720 C CA . TYR A 1 90 ? 11.416 -0.455 4.827 1.00 95.69 90 TYR A CA 1
ATOM 721 C C . TYR A 1 90 ? 10.456 -1.639 4.685 1.00 95.69 90 TYR A C 1
ATOM 723 O O . TYR A 1 90 ? 9.855 -2.062 5.671 1.00 95.69 90 TYR A O 1
ATOM 731 N N . THR A 1 91 ? 10.351 -2.227 3.487 1.00 95.19 91 THR A N 1
ATOM 732 C CA . THR A 1 91 ? 9.522 -3.424 3.280 1.00 95.19 91 THR A CA 1
ATOM 733 C C . THR A 1 91 ? 10.005 -4.614 4.102 1.00 95.19 91 THR A C 1
ATOM 735 O O . THR A 1 91 ? 9.170 -5.325 4.654 1.00 95.19 91 THR A O 1
ATOM 738 N N . GLN A 1 92 ? 11.320 -4.800 4.263 1.00 94.44 92 GLN A N 1
ATOM 739 C CA . GLN A 1 92 ? 11.836 -5.879 5.108 1.00 94.44 92 GLN A CA 1
ATOM 740 C C . GLN A 1 92 ? 11.577 -5.639 6.587 1.00 94.44 92 GLN A C 1
ATOM 742 O O . GLN A 1 92 ? 11.108 -6.547 7.267 1.00 94.44 92 GLN A O 1
ATOM 747 N N . THR A 1 93 ? 11.768 -4.410 7.069 1.00 97.25 93 THR A N 1
ATOM 748 C CA . THR A 1 93 ? 11.386 -4.062 8.443 1.00 97.25 93 THR A CA 1
ATOM 749 C C . THR A 1 93 ? 9.893 -4.287 8.689 1.00 97.25 93 THR A C 1
ATOM 751 O O . THR A 1 93 ? 9.522 -4.812 9.735 1.00 97.25 93 THR A O 1
ATOM 754 N N . LEU A 1 94 ? 9.033 -3.942 7.726 1.00 97.19 94 LEU A N 1
ATOM 755 C CA . LEU A 1 94 ? 7.595 -4.191 7.824 1.00 97.19 94 LEU A CA 1
ATOM 756 C C . LEU A 1 94 ? 7.275 -5.692 7.880 1.00 97.19 94 LEU A C 1
ATOM 758 O O . LEU A 1 94 ? 6.438 -6.098 8.679 1.00 97.19 94 LEU A O 1
ATOM 762 N N . ILE A 1 95 ? 7.931 -6.515 7.059 1.00 96.44 95 ILE A N 1
ATOM 763 C CA . ILE A 1 95 ? 7.739 -7.973 7.061 1.00 96.44 95 ILE A CA 1
ATOM 764 C C . ILE A 1 95 ? 8.141 -8.577 8.408 1.00 96.44 95 ILE A C 1
ATOM 766 O O . ILE A 1 95 ? 7.403 -9.404 8.941 1.00 96.44 95 ILE A O 1
ATOM 770 N N . ASP A 1 96 ? 9.283 -8.168 8.957 1.00 97.31 96 ASP A N 1
ATOM 771 C CA . ASP A 1 96 ? 9.759 -8.666 10.249 1.00 97.31 96 ASP A CA 1
ATOM 772 C C . ASP A 1 96 ? 8.828 -8.241 11.389 1.00 97.31 96 ASP A C 1
ATOM 774 O O . ASP A 1 96 ? 8.468 -9.066 12.226 1.00 97.31 96 ASP A O 1
ATOM 778 N N . PHE A 1 97 ? 8.360 -6.990 11.367 1.00 97.75 97 PHE A N 1
ATOM 779 C CA . PHE A 1 97 ? 7.364 -6.493 12.314 1.00 97.75 97 PHE A CA 1
ATOM 780 C C . PHE A 1 97 ? 6.062 -7.302 12.255 1.00 97.75 97 PHE A C 1
ATOM 782 O O . PHE A 1 97 ? 5.573 -7.762 13.281 1.00 97.75 97 PHE A O 1
ATOM 789 N N . VAL A 1 98 ? 5.516 -7.528 11.055 1.00 96.25 98 VAL A N 1
ATOM 790 C CA . VAL A 1 98 ? 4.268 -8.289 10.884 1.00 96.25 98 VAL A CA 1
ATOM 791 C C . VAL A 1 98 ? 4.426 -9.729 11.370 1.00 96.25 98 VAL A C 1
ATOM 793 O O . VAL A 1 98 ? 3.519 -10.234 12.018 1.00 96.25 98 VAL A O 1
ATOM 796 N N . LYS A 1 99 ? 5.561 -10.386 11.096 1.00 96.44 99 LYS A N 1
ATOM 797 C CA . LYS A 1 99 ? 5.830 -11.737 11.616 1.00 96.44 99 LYS A CA 1
ATOM 798 C C . LYS A 1 99 ? 5.850 -11.752 13.140 1.00 96.44 99 LYS A C 1
ATOM 800 O O . LYS A 1 99 ? 5.175 -12.575 13.734 1.00 96.44 99 LYS A O 1
ATOM 805 N N . GLN A 1 100 ? 6.566 -10.810 13.751 1.00 97.31 100 GLN A N 1
ATOM 806 C CA . GLN A 1 100 ? 6.687 -10.731 15.204 1.00 97.31 100 GLN A CA 1
ATOM 807 C C . GLN A 1 100 ? 5.341 -10.495 15.904 1.00 97.31 100 GLN A C 1
ATOM 809 O O . GLN A 1 100 ? 5.109 -11.069 16.960 1.00 97.31 100 GLN A O 1
ATOM 814 N N . GLU A 1 101 ? 4.470 -9.651 15.348 1.00 95.00 101 GLU A N 1
ATOM 815 C CA . GLU A 1 101 ? 3.155 -9.364 15.941 1.00 95.00 101 GLU A CA 1
ATOM 816 C C . GLU A 1 101 ? 2.106 -10.457 15.652 1.00 95.00 101 GLU A C 1
ATOM 818 O O . GLU A 1 101 ? 1.044 -10.467 16.275 1.00 95.00 101 GLU A 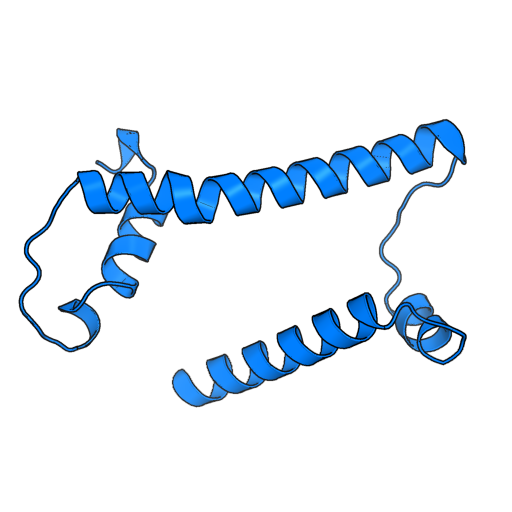O 1
ATOM 823 N N . MET A 1 102 ? 2.362 -11.346 14.682 1.00 92.31 102 MET A N 1
ATOM 824 C CA . MET A 1 102 ? 1.458 -12.443 14.308 1.00 92.31 102 MET A CA 1
ATOM 825 C C . MET A 1 102 ? 1.852 -13.815 14.881 1.00 92.31 102 MET A C 1
ATOM 827 O O . MET A 1 102 ? 1.006 -14.714 14.848 1.00 92.31 102 MET A O 1
ATOM 831 N N . ASP A 1 103 ? 3.089 -13.976 15.363 1.00 83.88 103 ASP A N 1
ATOM 832 C CA . ASP A 1 103 ? 3.581 -15.157 16.098 1.00 83.88 103 ASP A CA 1
ATOM 833 C C . ASP A 1 103 ? 3.112 -15.152 17.569 1.00 83.88 103 ASP A C 1
ATOM 835 O O . ASP A 1 103 ? 2.705 -16.234 18.060 1.00 83.88 103 ASP A O 1
#

Solvent-accessible surface area (backbone atoms only — not comparable to full-atom values): 6087 Å² total; per-residue (Å²): 105,49,93,78,62,40,59,63,29,50,52,51,44,50,68,76,34,57,47,73,77,73,42,89,68,84,87,52,72,65,56,31,53,43,41,38,62,75,46,51,47,56,53,51,51,53,52,51,50,51,53,51,52,44,53,48,38,32,70,79,70,67,41,81,83,69,95,53,75,71,59,48,65,64,38,62,80,57,86,57,59,68,65,58,56,47,52,54,53,51,52,50,54,49,51,54,50,53,49,66,78,71,110